Protein AF-U5CNJ1-F1 (afdb_monomer_lite)

Radius of gyration: 14.27 Å; chains: 1; bounding box: 32×29×38 Å

Sequence (92 aa):
MLHLAKLLHARGFYITFVNTNFNHKRVTRSGGAMALKHLEDFKLESIPDGLPLEHGRDVLSLCDATGKYFSSPFWDLVSKLNGSIQVPRLTA

Organism: Amborella trichopoda (NCBI:txid13333)

Structure (mmCIF, N/CA/C/O backbone):
data_AF-U5CNJ1-F1
#
_entry.id   AF-U5CNJ1-F1
#
loop_
_atom_site.group_PDB
_atom_site.id
_atom_site.type_symbol
_atom_site.label_atom_id
_atom_site.label_alt_id
_atom_site.label_comp_id
_atom_site.label_asym_id
_atom_site.label_entity_id
_atom_site.label_seq_id
_atom_site.pdbx_PDB_ins_code
_atom_site.Cartn_x
_atom_site.Cartn_y
_atom_site.Cartn_z
_atom_site.occupancy
_atom_site.B_iso_or_equiv
_atom_site.auth_seq_id
_atom_site.auth_comp_id
_atom_site.auth_asym_id
_atom_site.auth_atom_id
_atom_site.pdbx_PDB_model_num
ATOM 1 N N . MET A 1 1 ? -9.994 0.450 -6.284 1.00 88.75 1 MET A N 1
ATOM 2 C CA . MET A 1 1 ? -9.691 0.016 -4.900 1.00 88.75 1 MET A CA 1
ATOM 3 C C . MET A 1 1 ? -10.100 1.025 -3.827 1.00 88.75 1 MET A C 1
ATOM 5 O O . MET A 1 1 ? -10.749 0.609 -2.880 1.00 88.75 1 MET A O 1
ATOM 9 N N . LEU A 1 2 ? -9.814 2.330 -3.956 1.00 89.19 2 LEU A N 1
ATOM 10 C CA . LEU A 1 2 ? -10.120 3.299 -2.885 1.00 89.19 2 LEU A CA 1
ATOM 11 C C . LEU A 1 2 ? -11.613 3.394 -2.502 1.00 89.19 2 LEU A C 1
ATOM 13 O O . LEU A 1 2 ? -11.928 3.489 -1.323 1.00 89.19 2 LEU A O 1
ATOM 17 N N . HIS A 1 3 ? -12.542 3.329 -3.463 1.00 91.00 3 HIS A N 1
ATOM 18 C CA . HIS A 1 3 ? -13.980 3.336 -3.147 1.00 91.00 3 HIS A CA 1
ATOM 19 C C . HIS A 1 3 ? -14.409 2.135 -2.298 1.00 91.00 3 HIS A C 1
ATOM 21 O O . HIS A 1 3 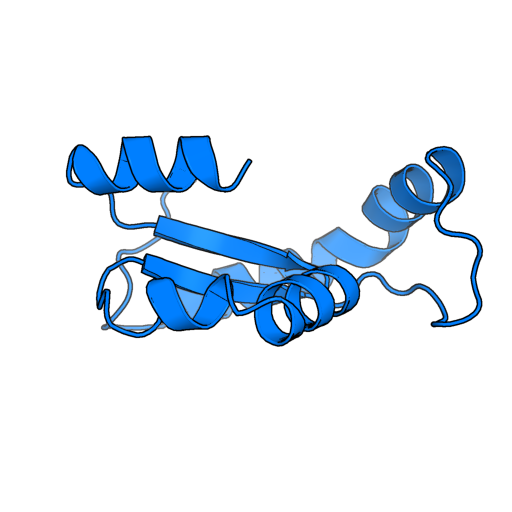? -15.185 2.304 -1.366 1.00 91.00 3 HIS A O 1
ATOM 27 N N . LEU A 1 4 ? -13.861 0.945 -2.564 1.00 95.19 4 LEU A N 1
ATOM 28 C CA . LEU A 1 4 ? -14.125 -0.236 -1.742 1.00 95.19 4 LEU A CA 1
ATOM 29 C C . LEU A 1 4 ? -13.611 -0.035 -0.313 1.00 95.19 4 LEU A C 1
ATOM 31 O O . LEU A 1 4 ? -14.338 -0.289 0.637 1.00 95.19 4 LEU A O 1
ATOM 35 N N . ALA A 1 5 ? -12.393 0.487 -0.165 1.00 93.88 5 ALA A N 1
ATOM 36 C CA . ALA A 1 5 ? -11.827 0.797 1.144 1.00 93.88 5 ALA A CA 1
ATOM 37 C C . ALA A 1 5 ? -12.699 1.795 1.930 1.00 93.88 5 ALA A C 1
ATOM 39 O O . ALA A 1 5 ? -12.947 1.585 3.111 1.00 93.88 5 ALA A O 1
ATOM 40 N N . LYS A 1 6 ? -13.239 2.828 1.267 1.00 92.12 6 LYS A N 1
ATOM 41 C CA . LYS A 1 6 ? -14.199 3.767 1.876 1.00 92.12 6 LYS A CA 1
ATOM 42 C C . LYS A 1 6 ? -15.503 3.086 2.304 1.00 92.12 6 LYS A C 1
ATOM 44 O O . LYS A 1 6 ? -16.019 3.392 3.369 1.00 92.12 6 LYS A O 1
ATOM 49 N N . LEU A 1 7 ? -16.035 2.168 1.494 1.00 95.62 7 LEU A N 1
ATOM 50 C CA . LEU A 1 7 ? -17.248 1.417 1.841 1.00 95.62 7 LEU A CA 1
ATOM 51 C C . LEU A 1 7 ? -17.031 0.490 3.042 1.00 95.62 7 LEU A C 1
ATOM 53 O O . LEU A 1 7 ? -17.925 0.351 3.870 1.00 95.62 7 LEU A O 1
ATOM 57 N N . LEU A 1 8 ? -15.858 -0.139 3.141 1.00 95.50 8 LEU A N 1
ATOM 58 C CA . LEU A 1 8 ? -15.491 -0.954 4.300 1.00 95.50 8 LEU A CA 1
ATOM 59 C C . LEU A 1 8 ? -15.308 -0.080 5.543 1.00 95.50 8 LEU A C 1
ATOM 61 O O . LEU A 1 8 ? -15.871 -0.387 6.586 1.00 95.50 8 LEU A O 1
ATOM 65 N N . HIS A 1 9 ? -14.614 1.051 5.419 1.00 94.88 9 HIS A N 1
ATOM 66 C CA . HIS A 1 9 ? -14.485 2.028 6.501 1.00 94.88 9 HIS A CA 1
ATOM 67 C C . HIS A 1 9 ? -15.849 2.505 7.023 1.00 94.88 9 HIS A C 1
ATOM 69 O O . HIS A 1 9 ? -16.102 2.446 8.220 1.00 94.88 9 HIS A O 1
ATOM 75 N N . ALA A 1 10 ? -16.790 2.823 6.128 1.00 94.31 10 ALA A N 1
ATOM 76 C CA . ALA A 1 10 ? -18.160 3.192 6.496 1.00 94.31 10 ALA A CA 1
ATOM 77 C C . ALA A 1 10 ? -18.936 2.083 7.241 1.00 94.31 10 ALA A C 1
ATOM 79 O O . ALA A 1 10 ? -19.972 2.357 7.842 1.00 94.31 10 ALA A O 1
ATOM 80 N N . ARG A 1 11 ? -18.453 0.834 7.214 1.00 95.81 11 ARG A N 1
ATOM 81 C CA . ARG A 1 11 ? -18.987 -0.295 7.994 1.00 95.81 11 ARG A CA 1
ATOM 82 C C . ARG A 1 11 ? -18.248 -0.536 9.316 1.00 95.81 11 ARG A C 1
ATOM 84 O O . ARG A 1 11 ? -18.503 -1.546 9.961 1.00 95.81 11 ARG A O 1
ATOM 91 N N . GLY A 1 12 ? -17.361 0.372 9.720 1.00 93.62 12 GLY A N 1
ATOM 92 C CA . GLY A 1 12 ? -16.642 0.320 10.996 1.00 93.62 12 GLY A CA 1
ATOM 93 C C . GLY A 1 12 ? -15.300 -0.411 10.946 1.00 93.62 12 GLY A C 1
ATOM 94 O O . GLY A 1 12 ? -14.749 -0.737 11.994 1.00 93.62 12 GLY A O 1
ATOM 95 N N . PHE A 1 13 ? -14.764 -0.693 9.755 1.00 93.50 13 PHE A N 1
ATOM 96 C CA . PHE A 1 13 ? -13.429 -1.278 9.634 1.00 93.50 13 PHE A CA 1
ATOM 97 C C . PHE A 1 13 ? -12.350 -0.201 9.759 1.00 93.50 13 PHE A C 1
ATOM 99 O O . PHE A 1 13 ? -12.401 0.814 9.066 1.00 93.50 13 PHE A O 1
ATOM 106 N N . TYR A 1 14 ? -11.317 -0.479 10.556 1.00 93.50 14 TYR A N 1
ATOM 107 C CA . TYR A 1 14 ? -10.064 0.268 10.487 1.00 93.50 14 TYR A CA 1
ATOM 108 C C . TYR A 1 14 ? -9.348 -0.079 9.181 1.00 93.50 14 TYR A C 1
ATOM 110 O O . TYR A 1 14 ? -9.150 -1.256 8.871 1.00 93.50 14 TYR A O 1
ATOM 118 N N . ILE A 1 15 ? -8.933 0.929 8.418 1.00 94.31 15 ILE A N 1
ATOM 119 C CA . ILE A 1 15 ? -8.311 0.731 7.111 1.00 94.31 15 ILE A CA 1
ATOM 120 C C . ILE A 1 15 ? -6.906 1.321 7.101 1.00 94.31 15 ILE A C 1
ATOM 122 O O . ILE A 1 15 ? -6.725 2.524 7.258 1.00 94.31 15 ILE A O 1
ATOM 126 N N . THR A 1 16 ? -5.920 0.488 6.773 1.00 94.31 16 THR A N 1
ATOM 127 C CA . THR A 1 16 ? -4.619 0.953 6.278 1.00 94.31 16 THR A CA 1
ATOM 128 C C . THR A 1 16 ? -4.543 0.672 4.784 1.00 94.31 16 THR A C 1
ATOM 130 O O . THR A 1 16 ? -4.419 -0.472 4.353 1.00 94.31 16 THR A O 1
ATOM 133 N N . PHE A 1 17 ? -4.647 1.719 3.971 1.00 94.06 17 PHE A N 1
ATOM 134 C CA . PHE A 1 17 ? -4.584 1.623 2.520 1.00 94.06 17 PHE A CA 1
ATOM 135 C C . PHE A 1 17 ? -3.147 1.851 2.041 1.00 94.06 17 PHE A C 1
ATOM 137 O O . PHE A 1 17 ? -2.616 2.960 2.141 1.00 94.06 17 PHE A O 1
ATOM 144 N N . VAL A 1 18 ? -2.525 0.804 1.502 1.00 95.00 18 VAL A N 1
ATOM 145 C CA . VAL A 1 18 ? -1.126 0.829 1.055 1.00 95.00 18 VAL A CA 1
ATOM 146 C C . VAL A 1 18 ? -1.056 1.092 -0.447 1.00 95.00 18 VAL A C 1
ATOM 148 O O . VAL A 1 18 ? -1.632 0.361 -1.251 1.00 95.00 18 VAL A O 1
ATOM 151 N N . ASN A 1 19 ? -0.336 2.143 -0.832 1.00 94.69 19 ASN A N 1
ATOM 152 C CA . ASN A 1 19 ? -0.024 2.466 -2.225 1.00 94.69 19 ASN A CA 1
ATOM 153 C C . ASN A 1 19 ? 1.449 2.190 -2.544 1.00 94.69 19 ASN A C 1
ATOM 155 O O . ASN A 1 19 ? 2.285 2.103 -1.651 1.00 94.69 19 ASN A O 1
ATOM 159 N N . THR A 1 20 ? 1.814 2.185 -3.826 1.00 94.25 20 THR A N 1
ATOM 160 C CA . THR A 1 20 ? 3.216 2.448 -4.180 1.00 94.25 20 THR A CA 1
ATOM 161 C C . THR A 1 20 ? 3.536 3.930 -3.976 1.00 94.25 20 THR A C 1
ATOM 163 O O . THR A 1 20 ? 2.642 4.777 -4.068 1.00 94.25 20 THR A O 1
ATOM 166 N N . ASN A 1 21 ? 4.803 4.288 -3.757 1.00 93.88 21 ASN A N 1
ATOM 167 C CA . ASN A 1 21 ? 5.230 5.688 -3.634 1.00 93.88 21 ASN A CA 1
ATOM 168 C C . ASN A 1 21 ? 4.785 6.541 -4.837 1.00 93.88 21 ASN A C 1
ATOM 170 O O . ASN A 1 21 ? 4.393 7.700 -4.677 1.00 93.88 21 ASN A O 1
ATOM 174 N N . PHE A 1 22 ? 4.798 5.964 -6.042 1.00 92.06 22 PHE A N 1
ATOM 175 C CA . PHE A 1 22 ? 4.315 6.625 -7.251 1.00 92.06 22 PHE A CA 1
ATOM 176 C C . PHE A 1 22 ? 2.810 6.924 -7.183 1.00 92.06 22 PHE A C 1
ATOM 178 O O . PHE A 1 22 ? 2.390 8.069 -7.372 1.00 92.06 22 PHE A O 1
ATOM 185 N N . ASN A 1 23 ? 1.988 5.923 -6.854 1.00 90.56 23 ASN A N 1
ATOM 186 C CA . ASN A 1 23 ? 0.537 6.096 -6.752 1.00 90.56 23 ASN A CA 1
ATOM 187 C C . ASN A 1 23 ? 0.143 7.005 -5.584 1.00 90.56 23 ASN A C 1
ATOM 189 O O . ASN A 1 23 ? -0.753 7.834 -5.735 1.00 90.56 23 ASN A O 1
ATOM 193 N N . HIS A 1 24 ? 0.855 6.926 -4.460 1.00 92.19 24 HIS A N 1
ATOM 194 C CA . HIS A 1 24 ? 0.646 7.800 -3.311 1.00 92.19 24 HIS A CA 1
ATOM 195 C C . HIS A 1 24 ? 0.836 9.275 -3.698 1.00 92.19 24 HIS A C 1
ATOM 197 O O . HIS A 1 24 ? -0.040 10.100 -3.442 1.00 92.19 24 HIS A O 1
ATOM 203 N N . LYS A 1 25 ? 1.925 9.613 -4.407 1.00 90.19 25 LYS A N 1
ATOM 204 C CA . LYS A 1 25 ? 2.160 10.979 -4.912 1.00 90.19 25 LYS A CA 1
ATOM 205 C C . LYS A 1 25 ? 1.043 11.453 -5.845 1.00 90.19 25 LYS A C 1
ATOM 207 O O . LYS A 1 25 ? 0.592 12.592 -5.723 1.00 90.19 25 LYS A O 1
ATOM 212 N N . ARG A 1 26 ? 0.565 10.592 -6.751 1.00 89.06 26 ARG A N 1
ATOM 213 C CA . ARG A 1 26 ? -0.541 10.920 -7.671 1.00 89.06 26 ARG A CA 1
ATOM 214 C C . ARG A 1 26 ? -1.847 11.192 -6.926 1.00 89.06 26 ARG A C 1
ATOM 216 O O . ARG A 1 26 ? -2.490 12.206 -7.189 1.00 89.06 26 ARG A O 1
ATOM 223 N N . VAL A 1 27 ? -2.211 10.330 -5.975 1.00 87.88 27 VAL A N 1
ATOM 224 C CA . VAL A 1 27 ? -3.425 10.488 -5.156 1.00 87.88 27 VAL A CA 1
ATOM 225 C C . VAL A 1 27 ? -3.353 11.765 -4.322 1.00 87.88 27 VAL A C 1
ATOM 227 O O . VAL A 1 27 ? -4.312 12.537 -4.306 1.00 87.88 27 VAL A O 1
ATOM 230 N N . THR A 1 28 ? -2.207 12.049 -3.704 1.00 86.12 28 THR A N 1
ATOM 231 C CA . THR A 1 28 ? -2.003 13.278 -2.928 1.00 86.12 28 THR A CA 1
ATOM 232 C C . THR A 1 28 ? -2.106 14.528 -3.797 1.00 86.12 28 THR A C 1
ATOM 234 O O . THR A 1 28 ? -2.823 15.458 -3.434 1.00 86.12 28 THR A O 1
ATOM 237 N N . ARG A 1 29 ? -1.486 14.537 -4.985 1.00 87.25 29 ARG A N 1
ATOM 238 C CA . ARG A 1 29 ? -1.561 15.669 -5.924 1.00 87.25 29 ARG A CA 1
ATOM 239 C C . ARG A 1 29 ? -2.977 15.916 -6.451 1.00 87.25 29 ARG A C 1
ATOM 241 O O . ARG A 1 29 ? -3.341 17.060 -6.683 1.00 87.25 29 ARG A O 1
ATOM 248 N N . SER A 1 30 ? -3.776 14.864 -6.622 1.00 84.94 30 SER A N 1
ATOM 249 C CA . SER A 1 30 ? -5.180 14.986 -7.045 1.00 84.94 30 SER A CA 1
ATOM 250 C C . SER A 1 30 ? -6.131 15.485 -5.946 1.00 84.94 30 SER A C 1
ATOM 252 O O . SER A 1 30 ? -7.326 15.603 -6.187 1.00 84.94 30 SER A O 1
ATOM 254 N N . GLY A 1 31 ? -5.640 15.722 -4.722 1.00 79.50 31 GLY A N 1
ATOM 255 C CA . GLY A 1 31 ? -6.466 16.101 -3.570 1.00 79.50 31 GLY A CA 1
ATOM 256 C C . GLY A 1 31 ? -7.211 14.932 -2.911 1.00 79.50 31 GLY A C 1
ATOM 257 O O . GLY A 1 31 ? -7.736 15.087 -1.811 1.00 79.50 31 GLY A O 1
ATOM 258 N N . GLY A 1 32 ? -7.196 13.733 -3.505 1.00 75.75 32 GLY A N 1
ATOM 259 C CA . GLY A 1 32 ? -7.877 12.551 -2.966 1.00 75.75 32 GLY A CA 1
ATOM 260 C C . GLY A 1 32 ? -7.393 12.127 -1.573 1.00 75.75 32 GLY A C 1
ATOM 261 O O . GLY A 1 32 ? -8.195 11.653 -0.772 1.00 75.75 32 GLY A O 1
ATOM 262 N N . ALA A 1 33 ? -6.113 12.349 -1.252 1.00 76.38 33 ALA A N 1
ATOM 263 C CA . ALA A 1 33 ? -5.574 12.086 0.087 1.00 76.38 33 ALA A CA 1
ATOM 264 C C . ALA A 1 33 ? -6.049 13.106 1.137 1.00 76.38 33 ALA A C 1
ATOM 266 O O . ALA A 1 33 ? -6.184 12.764 2.309 1.00 76.38 33 ALA A O 1
ATOM 267 N N . MET A 1 34 ? -6.323 14.355 0.741 1.00 75.25 34 MET A N 1
ATOM 268 C CA . MET A 1 34 ? -6.726 15.415 1.676 1.00 75.25 34 MET A CA 1
ATOM 269 C C . MET A 1 34 ? -8.080 15.113 2.323 1.00 75.25 34 MET A C 1
ATOM 271 O O . MET A 1 34 ? -8.257 15.344 3.515 1.00 75.25 34 MET A O 1
ATOM 275 N N . ALA A 1 35 ? -8.992 14.499 1.567 1.00 76.44 35 ALA A N 1
ATOM 276 C CA . ALA A 1 35 ? -10.286 14.044 2.066 1.00 76.44 35 ALA A CA 1
ATOM 277 C C . ALA A 1 35 ? -10.201 12.846 3.030 1.00 76.44 35 ALA A C 1
ATOM 279 O O . ALA A 1 35 ? -11.223 12.445 3.562 1.00 76.44 35 ALA A O 1
ATOM 280 N N . LEU A 1 36 ? -9.026 12.245 3.235 1.00 82.38 36 LEU A N 1
ATOM 281 C CA . LEU A 1 36 ? -8.846 11.094 4.131 1.00 82.38 36 LEU A CA 1
ATOM 282 C C . LEU A 1 36 ? -7.998 11.440 5.355 1.00 82.38 36 LEU A C 1
ATOM 284 O O . LEU A 1 36 ? -8.067 10.745 6.357 1.00 82.38 36 LEU A O 1
ATOM 288 N N . LYS A 1 37 ? -7.233 12.540 5.310 1.00 77.75 37 LYS A N 1
ATOM 289 C CA . LYS A 1 37 ? -6.352 12.970 6.409 1.00 77.75 37 LYS A CA 1
ATOM 290 C C . LYS A 1 37 ? -7.070 13.246 7.731 1.00 77.75 37 LYS A C 1
ATOM 292 O O . LYS A 1 37 ? -6.415 13.232 8.764 1.00 77.75 37 LYS A O 1
ATOM 297 N N . HIS A 1 38 ? -8.369 13.535 7.695 1.00 82.19 38 HIS A N 1
ATOM 298 C CA . HIS A 1 38 ? -9.165 13.811 8.892 1.00 82.19 38 HIS A CA 1
ATOM 299 C C . HIS A 1 38 ? -9.753 12.547 9.536 1.00 82.19 38 HIS A C 1
ATOM 301 O O . HIS A 1 38 ? -10.354 12.642 10.599 1.00 82.19 38 HIS A O 1
ATOM 307 N N . LEU A 1 39 ? -9.608 11.382 8.900 1.00 88.19 39 LEU A N 1
ATOM 308 C CA . LEU A 1 39 ? -10.101 10.114 9.423 1.00 88.19 39 LEU A CA 1
ATOM 309 C C . LEU A 1 39 ? -8.987 9.450 10.239 1.00 88.19 39 LEU A C 1
ATOM 311 O O . LEU A 1 39 ? -7.946 9.062 9.704 1.00 88.19 39 LEU A O 1
ATOM 315 N N . GLU A 1 40 ? -9.182 9.333 11.550 1.00 87.69 40 GLU A N 1
ATOM 316 C CA . GLU A 1 40 ? -8.169 8.765 12.447 1.00 87.69 40 GLU A CA 1
ATOM 317 C C . GLU A 1 40 ? -7.939 7.265 12.206 1.00 87.69 40 GLU A C 1
ATOM 319 O O . GLU A 1 40 ? -6.825 6.776 12.393 1.00 87.69 40 GLU A O 1
ATOM 324 N N . ASP A 1 41 ? -8.953 6.569 11.707 1.00 92.75 41 ASP A N 1
ATOM 325 C CA . ASP A 1 41 ? -9.032 5.131 11.442 1.00 92.75 41 ASP A CA 1
ATOM 326 C C . ASP A 1 41 ? -8.895 4.761 9.951 1.00 92.75 41 ASP A C 1
ATOM 328 O O . ASP A 1 41 ? -9.034 3.595 9.574 1.00 92.75 41 ASP A O 1
ATOM 332 N N . PHE A 1 42 ? -8.571 5.742 9.099 1.00 93.06 42 PHE A N 1
ATOM 333 C CA . PHE A 1 42 ? -8.226 5.530 7.693 1.00 93.06 42 PHE A CA 1
ATOM 334 C C . PHE A 1 42 ? -6.814 6.052 7.410 1.00 93.06 42 PHE A C 1
ATOM 336 O O . PHE A 1 42 ? -6.591 7.239 7.166 1.00 93.06 42 PHE A O 1
ATOM 343 N N . LYS A 1 43 ? -5.828 5.156 7.398 1.00 91.25 43 LYS A N 1
ATOM 344 C CA . LYS A 1 43 ? -4.424 5.492 7.133 1.00 91.25 43 LYS A CA 1
ATOM 345 C C . LYS A 1 43 ? -4.058 5.269 5.673 1.00 91.25 43 LYS A C 1
ATOM 347 O O . LYS A 1 43 ? -4.463 4.286 5.056 1.00 91.25 43 LYS A O 1
ATOM 352 N N . LEU A 1 44 ? -3.263 6.184 5.123 1.00 91.81 44 LEU A N 1
ATOM 353 C CA . LEU A 1 44 ? -2.696 6.075 3.782 1.00 91.81 44 LEU A CA 1
ATOM 354 C C . LEU A 1 44 ? -1.182 5.882 3.908 1.00 91.81 44 LEU A C 1
ATOM 356 O O . LEU A 1 44 ? -0.463 6.831 4.206 1.00 91.81 44 LEU A O 1
ATOM 360 N N . GLU A 1 45 ? -0.704 4.668 3.660 1.00 93.88 45 GLU A N 1
ATOM 361 C CA . GLU A 1 4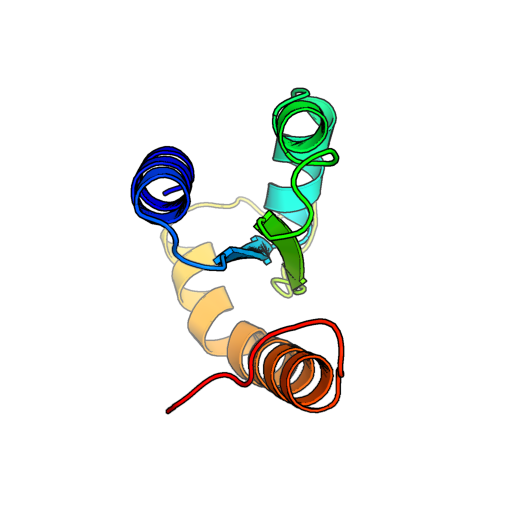5 ? 0.722 4.324 3.705 1.00 93.88 45 GLU A CA 1
ATOM 362 C C . GLU A 1 45 ? 1.267 4.136 2.284 1.00 93.88 45 GLU A C 1
ATOM 364 O O . GLU A 1 45 ? 0.511 4.049 1.302 1.00 93.88 45 GLU A O 1
ATOM 369 N N . SER A 1 46 ? 2.591 4.088 2.144 1.00 95.75 46 SER A N 1
ATOM 370 C CA . SER A 1 46 ? 3.211 3.766 0.863 1.00 95.75 46 SER A CA 1
ATOM 371 C C . SER A 1 46 ? 4.481 2.937 0.977 1.00 95.75 46 SER A C 1
ATOM 373 O O . SER A 1 46 ? 5.255 3.092 1.916 1.00 95.75 46 SER A O 1
ATOM 375 N N . ILE A 1 47 ? 4.701 2.088 -0.027 1.00 97.44 47 ILE A N 1
ATOM 376 C CA . ILE A 1 47 ? 5.911 1.279 -0.199 1.00 97.44 47 ILE A CA 1
ATOM 377 C C . ILE A 1 47 ? 6.608 1.618 -1.530 1.00 97.44 47 ILE A C 1
ATOM 379 O O . ILE A 1 47 ? 5.949 2.041 -2.488 1.00 97.44 47 ILE A O 1
ATOM 383 N N . PRO A 1 48 ? 7.940 1.479 -1.635 1.00 95.81 48 PRO A N 1
ATOM 384 C CA . PRO A 1 48 ? 8.637 1.605 -2.910 1.00 95.81 48 PRO A CA 1
ATOM 385 C C . PRO A 1 48 ? 8.241 0.471 -3.866 1.00 95.81 48 PRO A C 1
ATOM 387 O O . PRO A 1 48 ? 8.084 -0.669 -3.446 1.00 95.81 48 PRO A O 1
ATOM 390 N N . ASP A 1 49 ? 8.115 0.785 -5.157 1.00 92.12 49 ASP A N 1
ATOM 391 C CA . ASP A 1 49 ? 7.856 -0.211 -6.208 1.00 92.12 49 ASP A CA 1
ATOM 392 C C . ASP A 1 49 ? 9.115 -0.626 -6.987 1.00 92.12 49 ASP A C 1
ATOM 394 O O . ASP A 1 49 ? 9.026 -1.417 -7.920 1.00 92.12 49 ASP A O 1
ATOM 398 N N . GLY A 1 50 ? 10.288 -0.106 -6.607 1.00 90.81 50 GLY A N 1
ATOM 399 C CA . GLY A 1 50 ? 11.584 -0.450 -7.208 1.00 90.81 50 GLY A CA 1
ATOM 400 C C . GLY A 1 50 ? 11.797 0.068 -8.635 1.00 90.81 50 GLY A C 1
ATOM 401 O O . GLY A 1 50 ? 12.881 -0.109 -9.186 1.00 90.81 50 GLY A O 1
ATOM 402 N N . LEU A 1 51 ? 10.801 0.731 -9.231 1.00 90.75 51 LEU A N 1
ATOM 403 C CA . LEU A 1 51 ? 10.846 1.166 -10.623 1.00 90.75 51 LEU A CA 1
ATOM 404 C C . LEU A 1 51 ? 11.338 2.620 -10.768 1.00 90.75 51 LEU A C 1
ATOM 406 O O . LEU A 1 51 ? 10.940 3.489 -9.981 1.00 90.75 51 LEU A O 1
ATOM 410 N N . PRO A 1 52 ? 12.134 2.926 -11.813 1.00 87.06 52 PRO A N 1
ATOM 411 C CA . PRO A 1 52 ? 12.502 4.298 -12.160 1.00 87.06 52 PRO A CA 1
ATOM 412 C C . PRO A 1 52 ? 11.273 5.179 -12.426 1.00 87.06 52 PRO A C 1
ATOM 414 O O . PRO A 1 52 ? 10.226 4.699 -12.861 1.00 87.06 52 PRO A O 1
ATOM 417 N N . LEU A 1 53 ? 11.403 6.494 -12.223 1.00 81.19 53 LEU A N 1
ATOM 418 C CA . LEU A 1 53 ? 10.329 7.450 -12.539 1.00 81.19 53 LEU A CA 1
ATOM 419 C C . LEU A 1 53 ? 9.995 7.479 -14.037 1.00 81.19 53 LEU A C 1
ATOM 421 O O . LEU A 1 53 ? 8.817 7.508 -14.380 1.00 81.19 53 LEU A O 1
ATOM 425 N N . GLU A 1 54 ? 11.023 7.408 -14.884 1.00 77.19 54 GLU A N 1
ATOM 426 C CA . GLU A 1 54 ? 10.921 7.424 -16.352 1.00 77.19 54 GLU A CA 1
ATOM 427 C C . GLU A 1 54 ? 10.520 6.064 -16.951 1.00 77.19 54 GLU A C 1
ATOM 429 O O . GLU A 1 54 ? 10.368 5.933 -18.163 1.00 77.19 54 GLU A O 1
ATOM 434 N N . HIS A 1 55 ? 10.380 5.019 -16.127 1.00 75.94 55 HIS A N 1
ATOM 435 C CA . HIS A 1 55 ? 10.028 3.695 -16.626 1.00 75.94 55 HIS A CA 1
ATOM 436 C C . HIS A 1 55 ? 8.569 3.675 -17.090 1.00 75.94 55 HIS A C 1
ATOM 438 O O . HIS A 1 55 ? 7.667 4.088 -16.353 1.00 75.94 55 HIS A O 1
ATOM 444 N N . GLY A 1 56 ? 8.333 3.160 -18.300 1.00 74.25 56 GLY A N 1
ATOM 445 C CA . GLY A 1 56 ? 6.986 2.896 -18.791 1.00 74.25 56 GLY A CA 1
ATOM 446 C C . GLY A 1 56 ? 6.281 1.955 -17.822 1.00 74.25 56 GLY A C 1
ATOM 447 O O . GLY A 1 56 ? 6.717 0.830 -17.626 1.00 74.25 56 GLY A O 1
ATOM 448 N N . ARG A 1 57 ? 5.221 2.430 -17.163 1.00 81.94 57 ARG A N 1
ATOM 449 C CA . ARG A 1 57 ? 4.448 1.622 -16.208 1.00 81.94 57 ARG A CA 1
ATOM 450 C C . ARG A 1 57 ? 3.333 0.876 -16.923 1.00 81.94 57 ARG A C 1
ATOM 452 O O . ARG A 1 57 ? 2.153 1.087 -16.643 1.00 81.94 57 ARG A O 1
ATOM 459 N N . ASP A 1 58 ? 3.724 0.072 -17.903 1.00 88.19 58 ASP A N 1
ATOM 460 C CA . ASP A 1 58 ? 2.830 -0.886 -18.532 1.00 88.19 58 ASP A CA 1
ATOM 461 C C . ASP A 1 58 ? 2.485 -2.026 -17.555 1.00 88.19 58 ASP A C 1
ATOM 463 O O . ASP A 1 58 ? 3.046 -2.160 -16.466 1.00 88.19 58 ASP A O 1
ATOM 467 N N . VAL A 1 59 ? 1.505 -2.843 -17.927 1.00 87.50 59 VAL A N 1
ATOM 468 C CA . VAL A 1 59 ? 0.979 -3.885 -17.038 1.00 87.50 59 VAL A CA 1
ATOM 469 C C . VAL A 1 59 ? 2.024 -4.967 -16.747 1.00 87.50 59 VAL A C 1
ATOM 471 O O . VAL A 1 59 ? 2.079 -5.462 -15.621 1.00 87.50 59 VAL A O 1
ATOM 474 N N . LEU A 1 60 ? 2.860 -5.327 -17.727 1.00 90.06 60 LEU A N 1
ATOM 475 C CA . LEU A 1 60 ? 3.842 -6.399 -17.576 1.00 90.06 60 LEU A CA 1
ATOM 476 C C . LEU A 1 60 ? 4.965 -5.984 -16.623 1.00 90.06 60 LEU A C 1
ATOM 478 O O . LEU A 1 60 ? 5.280 -6.736 -15.701 1.00 90.06 60 LEU A O 1
ATOM 482 N N . SER A 1 61 ? 5.518 -4.780 -16.796 1.00 87.38 61 SER A N 1
ATOM 483 C CA . SER A 1 61 ? 6.581 -4.262 -15.922 1.00 87.38 61 SER A CA 1
ATOM 484 C C . SER A 1 61 ? 6.118 -4.098 -14.473 1.00 87.38 61 SER A C 1
ATOM 486 O O . SER A 1 61 ? 6.850 -4.445 -13.547 1.00 87.38 61 SER A O 1
ATOM 488 N N . LEU A 1 62 ? 4.881 -3.642 -14.250 1.00 88.81 62 LEU A N 1
ATOM 489 C CA . LEU A 1 62 ? 4.293 -3.554 -12.908 1.00 88.81 62 LEU A CA 1
ATOM 490 C C . LEU A 1 62 ? 4.083 -4.931 -12.265 1.00 88.81 62 LEU A C 1
ATOM 492 O O . LEU A 1 62 ? 4.315 -5.093 -11.063 1.00 88.81 62 LEU A O 1
ATOM 496 N N . CYS A 1 63 ? 3.645 -5.918 -13.047 1.00 90.75 63 CYS A N 1
ATOM 497 C CA . CYS A 1 63 ? 3.460 -7.283 -12.565 1.00 90.75 63 CYS A CA 1
ATOM 498 C C . CYS A 1 63 ? 4.801 -7.899 -12.132 1.00 90.75 63 CYS A C 1
ATOM 500 O O . CYS A 1 63 ? 4.925 -8.392 -11.011 1.00 90.75 63 CYS A O 1
ATOM 502 N N . ASP A 1 64 ? 5.830 -7.774 -12.974 1.00 91.69 64 ASP A N 1
ATOM 503 C CA . ASP A 1 64 ? 7.188 -8.244 -12.682 1.00 91.69 64 ASP A CA 1
ATOM 504 C C . ASP A 1 64 ? 7.797 -7.530 -11.460 1.00 91.69 64 ASP A C 1
ATOM 506 O O . ASP A 1 64 ? 8.321 -8.167 -10.542 1.00 91.69 64 ASP A O 1
ATOM 510 N N . ALA A 1 65 ? 7.634 -6.206 -11.376 1.00 92.12 65 ALA A N 1
ATOM 511 C CA . ALA A 1 65 ? 8.076 -5.412 -10.232 1.00 92.12 65 ALA A CA 1
ATOM 512 C C . ALA A 1 65 ? 7.417 -5.841 -8.914 1.00 92.12 65 ALA A C 1
ATOM 514 O O . ALA A 1 65 ? 8.073 -5.839 -7.871 1.00 92.12 65 ALA A O 1
ATOM 515 N N . THR A 1 66 ? 6.143 -6.242 -8.952 1.00 91.81 66 THR A N 1
ATOM 516 C CA . THR A 1 66 ? 5.423 -6.717 -7.762 1.00 91.81 66 THR A CA 1
ATOM 517 C C . THR A 1 66 ? 6.113 -7.945 -7.169 1.00 91.81 66 THR A C 1
ATOM 519 O O . THR A 1 66 ? 6.407 -7.970 -5.974 1.00 91.81 66 THR A O 1
ATOM 522 N N . GLY A 1 67 ? 6.440 -8.934 -8.006 1.00 91.94 67 GLY A N 1
ATOM 523 C CA . GLY A 1 67 ? 7.141 -10.142 -7.566 1.00 91.94 67 GLY A CA 1
ATOM 524 C C . GLY A 1 67 ? 8.573 -9.875 -7.093 1.00 91.94 67 GLY A C 1
ATOM 525 O O . GLY A 1 67 ? 9.033 -10.501 -6.141 1.00 91.94 67 GLY A O 1
ATOM 526 N N . LYS A 1 68 ? 9.270 -8.926 -7.727 1.00 94.56 68 LYS A N 1
ATOM 527 C CA . LYS A 1 68 ? 10.686 -8.645 -7.445 1.00 94.56 68 LYS A CA 1
ATOM 528 C C . LYS A 1 68 ? 10.920 -7.744 -6.238 1.00 94.56 68 LYS A C 1
ATOM 530 O O . LYS A 1 68 ? 11.875 -7.966 -5.500 1.00 94.56 68 LYS A O 1
ATOM 535 N N . TYR A 1 69 ? 10.092 -6.718 -6.052 1.00 95.56 69 TYR A N 1
ATOM 536 C CA . TYR A 1 69 ? 10.442 -5.596 -5.176 1.00 95.56 69 TYR A CA 1
ATOM 537 C C . TYR A 1 69 ? 9.479 -5.373 -4.014 1.00 95.56 69 TYR A C 1
ATOM 539 O O . TYR A 1 69 ? 9.862 -4.699 -3.065 1.00 95.56 69 TYR A O 1
ATOM 547 N N . PHE A 1 70 ? 8.24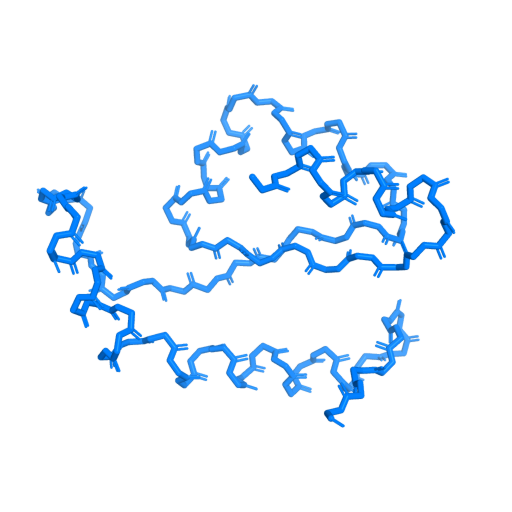9 -5.897 -4.047 1.00 95.12 70 PHE A N 1
ATOM 548 C CA . PHE A 1 70 ? 7.229 -5.459 -3.083 1.00 95.12 70 PHE A CA 1
ATOM 549 C C . PHE A 1 70 ? 7.289 -6.238 -1.770 1.00 95.12 70 PHE A C 1
ATOM 551 O O . PHE A 1 70 ? 6.920 -5.689 -0.737 1.00 95.12 70 PHE A O 1
ATOM 558 N N . SER A 1 71 ? 7.760 -7.491 -1.798 1.00 95.19 71 SER A N 1
ATOM 559 C CA . SER A 1 71 ? 7.706 -8.395 -0.641 1.00 95.19 71 SER A CA 1
ATOM 560 C C . SER A 1 71 ? 8.410 -7.816 0.590 1.00 95.19 71 SER A C 1
ATOM 562 O O . SER A 1 71 ? 7.769 -7.596 1.614 1.00 95.19 71 SER A O 1
ATOM 564 N N . SER A 1 72 ? 9.706 -7.503 0.490 1.00 96.62 72 SER A N 1
ATOM 565 C CA . SER A 1 72 ? 10.474 -6.987 1.635 1.00 96.62 72 SER A CA 1
ATOM 566 C C . SER A 1 72 ? 9.897 -5.671 2.187 1.00 96.62 72 SER A C 1
ATOM 568 O O . SER A 1 72 ? 9.550 -5.647 3.367 1.00 96.62 72 SER A O 1
ATOM 570 N N . PRO A 1 73 ? 9.665 -4.622 1.375 1.00 97.19 73 PRO A N 1
ATOM 571 C CA . PRO A 1 73 ? 9.095 -3.372 1.876 1.00 97.19 73 PRO A CA 1
ATOM 572 C C . PRO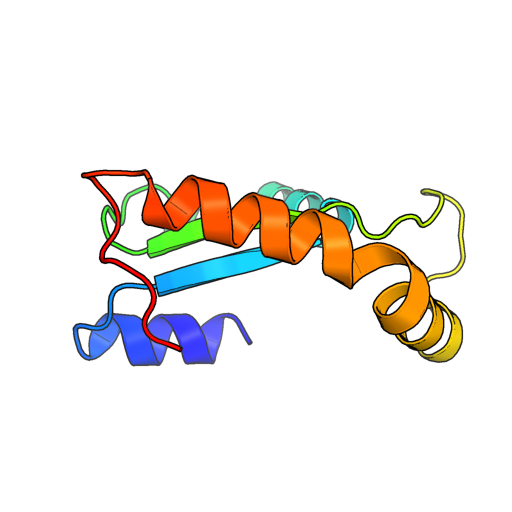 A 1 73 ? 7.685 -3.519 2.461 1.00 97.19 73 PRO A C 1
ATOM 574 O O . PRO A 1 73 ? 7.312 -2.785 3.377 1.00 97.19 73 PRO A O 1
ATOM 577 N N . PHE A 1 74 ? 6.883 -4.450 1.937 1.00 95.62 74 PHE A N 1
ATOM 578 C CA . PHE A 1 74 ? 5.564 -4.741 2.485 1.00 95.62 74 PHE A CA 1
ATOM 579 C C . PHE A 1 74 ? 5.663 -5.351 3.885 1.00 95.62 74 PHE A C 1
ATOM 581 O O . PHE A 1 74 ? 4.981 -4.889 4.799 1.00 95.62 74 PHE A O 1
ATOM 588 N N . TRP A 1 75 ? 6.537 -6.340 4.084 1.00 95.06 75 TRP A N 1
ATOM 589 C CA . TRP A 1 75 ? 6.729 -6.964 5.395 1.00 95.06 75 TRP A CA 1
ATOM 590 C C . TRP A 1 75 ? 7.371 -6.025 6.418 1.00 95.06 75 TRP A C 1
ATOM 592 O O . TRP A 1 75 ? 6.993 -6.060 7.593 1.00 95.06 75 TRP A O 1
ATOM 602 N N . ASP A 1 76 ? 8.256 -5.130 5.981 1.00 96.38 76 ASP A N 1
ATOM 603 C CA . ASP A 1 76 ? 8.794 -4.064 6.829 1.00 96.38 76 ASP A CA 1
ATOM 604 C C . ASP A 1 76 ? 7.673 -3.134 7.318 1.00 96.38 76 ASP A C 1
ATOM 606 O O . ASP A 1 76 ? 7.592 -2.804 8.506 1.00 96.38 76 ASP A O 1
ATOM 610 N N . LEU A 1 77 ? 6.747 -2.761 6.425 1.00 95.75 77 LEU A N 1
ATOM 611 C CA . LEU A 1 77 ? 5.576 -1.964 6.784 1.00 95.75 77 LEU A CA 1
ATOM 612 C C . LEU A 1 77 ? 4.648 -2.718 7.746 1.00 95.75 77 LEU A C 1
ATOM 614 O O . LEU A 1 77 ? 4.232 -2.147 8.751 1.00 95.75 77 LEU A O 1
ATOM 618 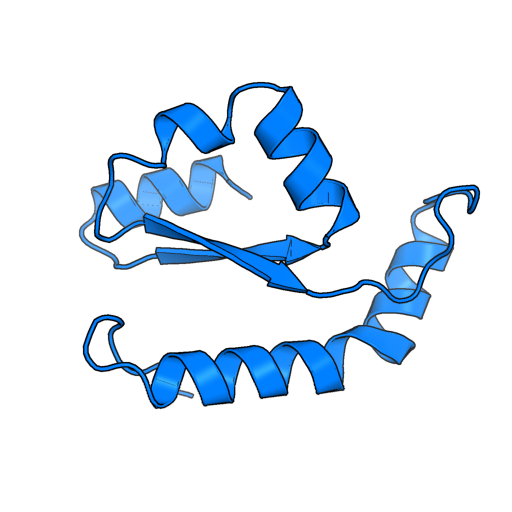N N . VAL A 1 78 ? 4.341 -3.990 7.482 1.00 94.06 78 VAL A N 1
ATOM 619 C CA . VAL A 1 78 ? 3.517 -4.824 8.378 1.00 94.06 78 VAL A CA 1
ATOM 620 C C . VAL A 1 78 ? 4.140 -4.905 9.772 1.00 94.06 78 VAL A C 1
ATOM 622 O O . VAL A 1 78 ? 3.445 -4.709 10.770 1.00 94.06 78 VAL A O 1
ATOM 625 N N . SER A 1 79 ? 5.453 -5.118 9.851 1.00 94.31 79 SER A N 1
ATOM 626 C CA . SER A 1 79 ? 6.192 -5.175 11.117 1.00 94.31 79 SER A CA 1
ATOM 627 C C . SER A 1 79 ? 6.113 -3.847 11.875 1.00 94.31 79 SER A C 1
ATOM 629 O O . SER A 1 79 ? 5.811 -3.833 13.070 1.00 94.31 79 SER A O 1
ATOM 631 N N . LYS A 1 80 ? 6.295 -2.720 11.174 1.00 94.38 80 LYS A N 1
ATOM 632 C CA . LYS A 1 80 ? 6.128 -1.369 11.733 1.00 94.38 80 LYS A CA 1
ATOM 633 C C . LYS A 1 80 ? 4.712 -1.146 12.274 1.00 94.38 80 LYS A C 1
ATOM 635 O O . LYS A 1 80 ? 4.558 -0.615 13.372 1.00 94.38 80 LYS A O 1
ATOM 640 N N . LEU A 1 81 ? 3.682 -1.531 11.519 1.00 93.31 81 LEU A N 1
ATOM 641 C CA . LEU A 1 81 ? 2.283 -1.336 11.912 1.00 93.31 81 LEU A CA 1
ATOM 642 C C . LEU A 1 81 ? 1.914 -2.186 13.132 1.00 93.31 81 LEU A C 1
ATOM 644 O O . LEU A 1 81 ? 1.292 -1.673 14.055 1.00 93.31 81 LEU A O 1
ATOM 648 N N . ASN A 1 82 ? 2.368 -3.439 13.186 1.00 91.56 82 ASN A N 1
ATOM 649 C CA . ASN A 1 82 ? 2.127 -4.330 14.324 1.00 91.56 82 ASN A CA 1
ATOM 650 C C . ASN A 1 82 ? 2.825 -3.887 15.620 1.00 91.56 82 ASN A C 1
ATOM 652 O O . ASN A 1 82 ? 2.376 -4.250 16.709 1.00 91.56 82 ASN A O 1
ATOM 656 N N . GLY A 1 83 ? 3.907 -3.109 15.515 1.00 90.00 83 GLY A N 1
ATOM 657 C CA . GLY A 1 83 ? 4.575 -2.483 16.658 1.00 90.00 83 GLY A CA 1
ATOM 658 C C . GLY A 1 83 ? 3.907 -1.194 17.156 1.00 90.00 83 GLY A C 1
ATOM 6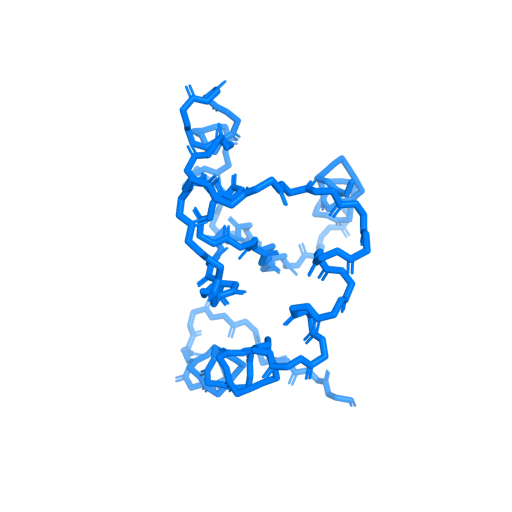59 O O . GLY A 1 83 ? 4.278 -0.692 18.215 1.00 90.00 83 GLY A O 1
ATOM 660 N N . SER A 1 84 ? 2.938 -0.641 16.420 1.00 89.19 84 SER A N 1
ATOM 661 C CA . SER A 1 84 ? 2.247 0.598 16.790 1.00 89.19 84 SER A CA 1
ATOM 662 C C . SER A 1 84 ? 1.097 0.339 17.765 1.00 89.19 84 SER A C 1
ATOM 664 O O . SER A 1 84 ? 0.326 -0.598 17.599 1.00 89.19 84 SER A O 1
ATOM 666 N N . ILE A 1 85 ? 0.932 1.220 18.755 1.00 81.81 85 ILE A N 1
ATOM 667 C CA . ILE A 1 85 ? -0.206 1.191 19.694 1.00 81.81 85 ILE A CA 1
ATOM 668 C C . ILE A 1 85 ? -1.450 1.866 19.077 1.00 81.81 85 ILE A C 1
ATOM 670 O O . ILE A 1 85 ? -2.574 1.612 19.493 1.00 81.81 85 ILE A O 1
ATOM 674 N N . GLN A 1 86 ? -1.260 2.721 18.065 1.00 83.06 86 GLN A N 1
ATOM 675 C CA . GLN A 1 86 ? -2.326 3.521 17.438 1.00 83.06 86 GLN A CA 1
ATOM 676 C C . GLN A 1 86 ? -3.050 2.800 16.291 1.00 83.06 86 GLN A C 1
ATOM 678 O O . GLN A 1 86 ? -4.030 3.316 15.752 1.00 83.06 86 GLN A O 1
ATOM 683 N N . VAL A 1 87 ? -2.538 1.644 15.871 1.00 87.00 87 VAL A N 1
ATOM 684 C CA . VAL A 1 87 ? -3.077 0.854 14.763 1.00 87.00 87 VAL A CA 1
ATOM 685 C C . VAL A 1 87 ? -3.485 -0.508 15.324 1.00 87.00 87 VAL A C 1
ATOM 687 O O . VAL A 1 87 ? -2.688 -1.117 16.040 1.00 87.00 87 VAL A O 1
ATOM 690 N N . PRO A 1 88 ? -4.697 -1.012 15.030 1.00 88.00 88 PRO A N 1
ATOM 691 C CA . PRO A 1 88 ? -5.069 -2.372 15.394 1.00 88.00 88 PRO A CA 1
ATOM 692 C C . PRO A 1 88 ? -4.062 -3.376 14.831 1.00 88.00 88 PRO A C 1
ATOM 694 O O . PRO A 1 88 ? -3.615 -3.240 13.689 1.00 88.00 88 PRO A O 1
ATOM 697 N N . ARG A 1 89 ? -3.713 -4.398 15.618 1.00 84.75 89 ARG A N 1
ATOM 698 C CA . ARG A 1 89 ? -2.802 -5.447 15.149 1.00 84.75 89 ARG A CA 1
ATOM 699 C C . ARG A 1 89 ? -3.386 -6.146 13.929 1.00 84.75 89 ARG A C 1
ATOM 701 O O . ARG A 1 89 ? -4.550 -6.547 13.929 1.00 84.75 89 ARG A O 1
ATOM 708 N N . LEU A 1 90 ? -2.549 -6.322 12.916 1.00 83.62 90 LEU A N 1
ATOM 709 C CA . LEU A 1 90 ? -2.891 -7.101 11.741 1.00 83.62 90 LEU A CA 1
ATOM 710 C C . LEU A 1 90 ? -2.918 -8.578 12.147 1.00 83.62 90 LEU A C 1
ATOM 712 O O . LEU A 1 90 ? -1.985 -9.076 12.779 1.00 83.62 90 LEU A O 1
ATOM 716 N N . THR A 1 91 ? -4.003 -9.264 11.810 1.00 69.56 91 THR A N 1
ATOM 717 C CA . THR A 1 91 ? -4.128 -10.718 11.959 1.00 69.56 91 THR A CA 1
ATOM 718 C C . THR A 1 91 ? -3.778 -11.368 10.621 1.00 69.56 91 THR A C 1
ATOM 720 O O . THR A 1 91 ? -4.106 -10.814 9.570 1.00 69.56 91 THR A O 1
ATOM 723 N N . ALA A 1 92 ? -3.031 -12.473 10.668 1.00 56.44 92 ALA A N 1
ATOM 724 C CA . ALA A 1 92 ? -2.621 -13.254 9.500 1.00 56.44 92 ALA A CA 1
ATOM 725 C C . ALA A 1 92 ? -3.559 -14.445 9.291 1.00 56.44 92 ALA A C 1
ATOM 727 O O . ALA A 1 92 ? -4.032 -14.987 10.318 1.00 56.44 92 ALA A O 1
#

pLDDT: mean 89.24, std 7.11, range [56.44, 97.44]

Secondary structure (DSSP, 8-state):
-HHHHHHHHTTT--EEEEEEHHHHHHHHHTTTTTTTTT-TTEEEEEE-----TTS---HHHHHHHHHHHSHHHHHHHHHHHHT-SSSPPPP-

Foldseek 3Di:
DVVVQVVVVVVVAQDEAEEAPVVLVVCVVVCVVVVCVPPLRYHYHYFHLPDDPPDDPDPVSSVVSCVVPVVVRVVVVLVVQCPDPSHPRDDD